Protein AF-A0A818CEK8-F1 (afdb_monomer_lite)

Radius of gyration: 22.21 Å; chains: 1; bounding box: 61×24×48 Å

Sequence (110 aa):
MEREQKEKEGESSKHAINIGTGTTNGTLFGYYSYNQLFKSSGSATLLIEDIPNEGPKSLREIARLQSITGGQGVLKCDCKGGCKTNRCKCKQTKVLCNSRCHHSGTCDNK

Organism: NCBI:txid392032

Foldseek 3Di:
DDDPPDDPPPPDPDAFDQDQDFDLAATAGDTDGPVVVVVVPPDDDDDPVSHDPDDHDYPQCVCLVPDPVRRDPDDEFQDPAAPPDCNTVCVVVPHAHDCRNPVPHYHPRD

Structure (mmCIF, N/CA/C/O backbone):
data_AF-A0A818CEK8-F1
#
_entry.id   AF-A0A818CEK8-F1
#
loop_
_atom_site.group_PDB
_atom_site.id
_atom_site.type_symbol
_atom_site.label_atom_id
_atom_site.label_alt_id
_atom_site.label_comp_id
_atom_site.label_asym_id
_atom_site.label_entity_id
_atom_site.label_seq_id
_atom_site.pdbx_PDB_ins_code
_atom_site.Cartn_x
_atom_site.Cartn_y
_atom_site.Cartn_z
_atom_site.occupancy
_atom_site.B_iso_or_equiv
_atom_site.auth_seq_id
_atom_site.auth_comp_id
_atom_site.auth_asym_id
_atom_site.auth_atom_id
_atom_site.pdbx_PDB_model_num
ATOM 1 N N . MET A 1 1 ? 44.216 -13.433 17.492 1.00 47.91 1 MET A N 1
ATOM 2 C CA . MET A 1 1 ? 43.186 -12.385 17.685 1.00 47.91 1 MET A CA 1
ATOM 3 C C . MET A 1 1 ? 43.960 -11.075 17.663 1.00 47.91 1 MET A C 1
ATOM 5 O O . MET A 1 1 ? 44.847 -10.952 18.482 1.00 47.91 1 MET A O 1
ATOM 9 N N . GLU A 1 2 ? 43.928 -10.168 16.693 1.00 43.50 2 GLU A N 1
ATOM 10 C CA . GLU A 1 2 ? 42.832 -9.575 15.920 1.00 43.50 2 GLU A CA 1
ATOM 11 C C . GLU A 1 2 ? 43.422 -8.912 14.646 1.00 43.50 2 GLU A C 1
ATOM 13 O O . GLU A 1 2 ? 43.540 -7.692 14.568 1.00 43.50 2 GLU A O 1
ATOM 18 N N . ARG A 1 3 ? 43.898 -9.679 13.655 1.00 38.78 3 ARG A N 1
ATOM 19 C CA . ARG A 1 3 ? 44.451 -9.092 12.408 1.00 38.78 3 ARG A CA 1
ATOM 20 C C . ARG A 1 3 ? 44.045 -9.827 11.126 1.00 38.78 3 ARG A C 1
ATOM 22 O O . ARG A 1 3 ? 44.756 -9.766 10.137 1.00 38.78 3 ARG A O 1
ATOM 29 N N . GLU A 1 4 ? 42.886 -10.483 11.129 1.00 41.25 4 GLU A N 1
ATOM 30 C CA . GLU A 1 4 ? 42.312 -11.151 9.941 1.00 41.25 4 GLU A CA 1
ATOM 31 C C . GLU A 1 4 ? 40.876 -10.685 9.638 1.00 41.25 4 GLU A C 1
ATOM 33 O O . GLU A 1 4 ? 40.061 -11.411 9.076 1.00 41.25 4 GLU A O 1
ATOM 38 N N . GLN A 1 5 ? 40.537 -9.452 10.014 1.00 41.59 5 GLN A N 1
ATOM 39 C CA . GLN A 1 5 ? 39.244 -8.838 9.700 1.00 41.59 5 GLN A CA 1
ATOM 40 C C . GLN A 1 5 ? 39.449 -7.432 9.145 1.00 41.59 5 GLN A C 1
ATOM 42 O O . GLN A 1 5 ? 39.071 -6.450 9.775 1.00 41.59 5 GLN A O 1
ATOM 47 N N . LYS A 1 6 ? 40.108 -7.302 7.990 1.00 40.91 6 LYS A N 1
ATOM 48 C CA . LYS A 1 6 ? 40.105 -6.023 7.265 1.00 40.91 6 LYS A CA 1
ATOM 49 C C . LYS A 1 6 ? 40.444 -6.153 5.782 1.00 40.91 6 LYS A C 1
ATOM 51 O O . LYS A 1 6 ? 41.217 -5.367 5.271 1.00 40.91 6 LYS A O 1
ATOM 56 N N . GLU A 1 7 ? 39.883 -7.142 5.086 1.00 39.81 7 GLU A N 1
ATOM 57 C CA . GLU A 1 7 ? 40.099 -7.269 3.629 1.00 39.81 7 GLU A CA 1
ATOM 58 C C . GLU A 1 7 ? 38.991 -8.062 2.902 1.00 39.81 7 GLU A C 1
ATOM 60 O O . GLU A 1 7 ? 39.232 -8.758 1.923 1.00 39.81 7 GLU A O 1
ATOM 65 N N . LYS A 1 8 ? 37.736 -7.970 3.372 1.00 38.78 8 LYS A N 1
ATOM 66 C CA . LYS A 1 8 ? 36.568 -8.602 2.717 1.00 38.78 8 LYS A CA 1
ATOM 67 C C . LYS A 1 8 ? 35.382 -7.654 2.514 1.00 38.78 8 LYS A C 1
ATOM 69 O O . LYS A 1 8 ? 34.234 -8.055 2.648 1.00 38.78 8 LYS A O 1
ATOM 74 N N . GLU A 1 9 ? 35.646 -6.399 2.164 1.00 37.31 9 GLU A N 1
ATOM 75 C CA . GLU A 1 9 ? 34.592 -5.450 1.749 1.00 37.31 9 GLU A CA 1
ATOM 76 C C . GLU A 1 9 ? 34.717 -5.030 0.272 1.00 37.31 9 GLU A C 1
ATOM 78 O O . GLU A 1 9 ? 34.015 -4.138 -0.194 1.00 37.31 9 GLU A O 1
ATOM 83 N N . GLY A 1 10 ? 35.590 -5.692 -0.494 1.00 35.75 10 GLY A N 1
ATOM 84 C CA . GLY A 1 10 ? 35.992 -5.261 -1.836 1.00 35.75 10 GLY A CA 1
ATOM 85 C C . GLY A 1 10 ? 35.445 -6.061 -3.021 1.00 35.75 10 GLY A C 1
ATOM 86 O O . GLY A 1 10 ? 35.975 -5.904 -4.116 1.00 35.75 10 GLY A O 1
ATOM 87 N N . GLU A 1 11 ? 34.440 -6.931 -2.860 1.00 36.22 11 GLU A N 1
ATOM 88 C CA . GLU A 1 11 ? 34.046 -7.827 -3.963 1.00 36.22 11 GLU A CA 1
ATOM 89 C C . GLU A 1 11 ? 32.547 -8.166 -4.000 1.00 36.22 11 GLU A C 1
ATOM 91 O O . GLU A 1 11 ? 32.133 -9.312 -3.877 1.00 36.22 11 GLU A O 1
ATOM 96 N N . SER A 1 12 ? 31.693 -7.153 -4.174 1.00 37.66 12 SER A N 1
ATOM 97 C CA . SER A 1 12 ? 30.288 -7.373 -4.561 1.00 37.66 12 SER A CA 1
ATOM 98 C C . SER A 1 12 ? 29.689 -6.156 -5.279 1.00 37.66 12 SER A C 1
ATOM 100 O O . SER A 1 12 ? 28.655 -5.622 -4.894 1.00 37.66 12 SER A O 1
ATOM 102 N N . SER A 1 13 ? 30.372 -5.639 -6.305 1.00 44.12 13 SER A N 1
ATOM 103 C CA . SER A 1 13 ? 29.866 -4.487 -7.073 1.00 44.12 13 SER A CA 1
ATOM 104 C C . SER A 1 13 ? 30.344 -4.496 -8.528 1.00 44.12 13 SER A C 1
ATOM 106 O O . SER A 1 13 ? 31.080 -3.615 -8.962 1.00 44.12 13 SER A O 1
ATOM 108 N N . LYS A 1 14 ? 29.993 -5.538 -9.297 1.00 40.06 14 LYS A N 1
ATOM 109 C CA . LYS A 1 14 ? 30.324 -5.594 -10.740 1.00 40.06 14 LYS A CA 1
ATOM 110 C C . LYS A 1 14 ? 29.173 -5.976 -11.681 1.00 40.06 14 LYS A C 1
ATOM 112 O O . LYS A 1 14 ? 29.383 -6.009 -12.883 1.00 40.06 14 LYS A O 1
ATOM 117 N N . HIS A 1 15 ? 27.954 -6.210 -11.188 1.00 45.44 15 HIS A N 1
ATOM 118 C CA . HIS A 1 15 ? 26.846 -6.696 -12.038 1.00 45.44 15 HIS A CA 1
ATOM 119 C C . HIS A 1 15 ? 25.507 -5.992 -11.789 1.00 45.44 15 HIS A C 1
ATOM 121 O O . HIS A 1 15 ? 24.440 -6.588 -11.920 1.00 45.44 15 HIS A O 1
ATOM 127 N N . ALA A 1 16 ? 25.555 -4.724 -11.401 1.00 39.44 16 ALA A N 1
ATOM 128 C CA . ALA A 1 16 ? 24.374 -3.919 -11.139 1.00 39.44 16 ALA A CA 1
ATOM 129 C C . ALA A 1 16 ? 24.166 -2.954 -12.318 1.00 39.44 16 ALA A C 1
ATOM 131 O O . ALA A 1 16 ? 24.666 -1.833 -12.305 1.00 39.44 16 ALA A O 1
ATOM 132 N N . ILE A 1 17 ? 23.488 -3.405 -13.378 1.00 42.28 17 ILE A N 1
ATOM 133 C CA . ILE A 1 17 ? 23.155 -2.541 -14.520 1.00 42.28 17 ILE A CA 1
ATOM 134 C C . ILE A 1 17 ? 21.947 -1.690 -14.119 1.00 42.28 17 ILE A C 1
ATOM 136 O O . ILE A 1 17 ? 20.916 -2.223 -13.707 1.00 42.28 17 ILE A O 1
ATOM 140 N N . ASN A 1 18 ? 22.071 -0.367 -14.223 1.00 42.75 18 ASN A N 1
ATOM 141 C CA . ASN A 1 18 ? 20.963 0.559 -14.003 1.00 42.75 18 ASN A CA 1
ATOM 142 C C . ASN A 1 18 ? 20.099 0.600 -15.276 1.00 42.75 18 ASN A C 1
ATOM 144 O O . ASN A 1 18 ? 20.264 1.468 -16.129 1.00 42.75 18 ASN A O 1
ATOM 148 N N . ILE A 1 19 ? 19.259 -0.421 -15.457 1.00 52.94 19 ILE A N 1
ATOM 149 C CA . ILE A 1 19 ? 18.282 -0.491 -16.550 1.00 52.94 19 ILE A CA 1
ATOM 150 C C . ILE A 1 19 ? 16.953 0.014 -15.995 1.00 52.94 19 ILE A C 1
ATOM 152 O O . ILE A 1 19 ? 16.322 -0.663 -15.181 1.00 52.94 19 ILE A O 1
ATOM 156 N N . GLY A 1 20 ? 16.516 1.190 -16.449 1.00 59.28 20 GLY A N 1
ATOM 157 C CA . GLY A 1 20 ? 15.148 1.646 -16.227 1.00 59.28 20 GLY A CA 1
ATOM 158 C C . GLY A 1 20 ? 14.196 0.722 -16.978 1.00 59.28 20 GLY A C 1
ATOM 159 O O . GLY A 1 20 ? 14.122 0.770 -18.203 1.00 59.28 20 GLY A O 1
ATOM 160 N N . THR A 1 21 ? 13.505 -0.165 -16.264 1.00 71.62 21 THR A N 1
ATOM 161 C CA . THR A 1 21 ? 12.486 -1.027 -16.872 1.00 71.62 21 THR A CA 1
ATOM 162 C C . THR A 1 21 ? 11.147 -0.308 -16.867 1.00 71.62 21 THR A C 1
ATOM 164 O O . THR A 1 21 ? 10.660 0.124 -15.820 1.00 71.62 21 THR A O 1
ATOM 167 N N . GLY A 1 22 ? 10.578 -0.143 -18.059 1.00 74.44 22 GLY A N 1
ATOM 168 C CA . GLY A 1 22 ? 9.272 0.467 -18.254 1.00 74.44 22 GLY A CA 1
ATOM 169 C C . GLY A 1 22 ? 8.150 -0.490 -17.882 1.00 74.44 22 GLY A C 1
ATOM 170 O O . GLY A 1 22 ? 8.178 -1.669 -18.231 1.00 74.44 22 GLY A O 1
ATOM 171 N N . THR A 1 23 ? 7.152 0.026 -17.179 1.00 77.12 23 THR A N 1
ATOM 172 C CA . THR A 1 23 ? 5.882 -0.653 -16.928 1.00 77.12 23 THR A CA 1
ATOM 173 C C . THR A 1 23 ? 4.743 0.298 -17.274 1.00 77.12 23 THR A C 1
ATOM 175 O O . THR A 1 23 ? 4.940 1.512 -17.310 1.00 77.12 23 THR A O 1
ATOM 178 N N . THR A 1 24 ? 3.527 -0.228 -17.416 1.00 82.44 24 THR A N 1
ATOM 179 C CA . THR A 1 24 ? 2.312 0.587 -17.604 1.00 82.44 24 THR A CA 1
ATOM 180 C C . THR A 1 24 ? 2.043 1.578 -16.463 1.00 82.44 24 THR A C 1
ATOM 182 O O . THR A 1 24 ? 1.218 2.469 -16.603 1.00 82.44 24 THR A O 1
ATOM 185 N N . ASN A 1 25 ? 2.718 1.430 -15.315 1.00 82.69 25 ASN A N 1
ATOM 186 C CA . ASN A 1 25 ? 2.561 2.283 -14.133 1.00 82.69 25 ASN A CA 1
ATOM 187 C C . ASN A 1 25 ? 3.766 3.211 -13.879 1.00 82.69 25 ASN A C 1
ATOM 189 O O . ASN A 1 25 ? 3.820 3.877 -12.837 1.00 82.69 25 ASN A O 1
ATOM 193 N N . GLY A 1 26 ? 4.729 3.240 -14.805 1.00 84.06 26 GLY A N 1
ATOM 194 C CA . GLY A 1 26 ? 5.926 4.078 -14.758 1.00 84.06 26 GLY A CA 1
ATOM 195 C C . GLY A 1 26 ? 7.225 3.284 -14.884 1.00 84.06 26 GLY A C 1
ATOM 196 O O . GLY A 1 26 ? 7.230 2.079 -15.155 1.00 84.06 26 GLY A O 1
ATOM 197 N N . THR A 1 27 ? 8.341 3.972 -14.659 1.00 86.06 27 THR A N 1
ATOM 198 C CA . THR A 1 27 ? 9.686 3.389 -14.763 1.00 86.06 27 THR A CA 1
ATOM 199 C C . THR A 1 27 ? 10.174 2.889 -13.405 1.00 86.06 27 THR A C 1
ATOM 201 O O . THR A 1 27 ? 10.084 3.607 -12.409 1.00 86.06 27 THR A O 1
ATOM 204 N N . LEU A 1 28 ? 10.716 1.671 -13.347 1.00 80.94 28 LEU A N 1
ATOM 205 C CA . LEU A 1 28 ? 11.299 1.120 -12.123 1.00 80.94 28 LEU A CA 1
ATOM 206 C C . LEU A 1 28 ? 12.668 1.725 -11.807 1.00 80.94 28 LEU A C 1
ATOM 208 O O . LEU A 1 28 ? 13.560 1.767 -12.652 1.00 80.94 28 LEU A O 1
ATOM 212 N N . PHE A 1 29 ? 12.849 2.102 -10.544 1.00 81.19 29 PHE A N 1
ATOM 213 C CA . PHE A 1 29 ? 14.121 2.551 -9.986 1.00 81.19 29 PHE A CA 1
ATOM 214 C C . PHE A 1 29 ? 14.825 1.429 -9.231 1.00 81.19 29 PHE A C 1
ATOM 216 O O . PHE A 1 29 ? 14.237 0.844 -8.319 1.00 81.19 29 PHE A O 1
ATOM 223 N N . GLY A 1 30 ? 16.083 1.148 -9.563 1.00 75.81 30 GLY A N 1
ATOM 224 C CA . GLY A 1 30 ? 16.931 0.267 -8.764 1.00 75.81 30 GLY A CA 1
ATOM 225 C C . GLY A 1 30 ? 17.939 -0.535 -9.575 1.00 75.81 30 GLY A C 1
ATOM 226 O O . GLY A 1 30 ? 17.956 -0.508 -10.802 1.00 75.81 30 GLY A O 1
ATOM 227 N N . TYR A 1 31 ? 18.776 -1.269 -8.848 1.00 76.94 31 TYR A N 1
ATOM 228 C CA . TYR A 1 31 ? 19.714 -2.221 -9.420 1.00 76.94 31 TYR A CA 1
ATOM 229 C C . TYR A 1 31 ? 19.092 -3.612 -9.411 1.00 76.94 31 TYR A C 1
ATOM 231 O O . TYR A 1 31 ? 18.743 -4.134 -8.350 1.00 76.94 31 TYR A O 1
ATOM 239 N N . TYR A 1 32 ? 18.982 -4.216 -10.588 1.00 76.19 32 TYR A N 1
ATOM 240 C CA . TYR A 1 32 ? 18.443 -5.558 -10.753 1.00 76.19 32 TYR A CA 1
ATOM 241 C C . TYR A 1 32 ? 19.499 -6.450 -11.387 1.00 76.19 32 TYR A C 1
ATOM 243 O O . TYR A 1 32 ? 20.203 -6.054 -12.315 1.00 76.19 32 TYR A O 1
ATOM 251 N N . SER A 1 33 ? 19.609 -7.671 -10.877 1.00 75.50 33 SER A N 1
ATOM 252 C CA . SER A 1 33 ? 20.401 -8.706 -11.535 1.00 75.50 33 SER A CA 1
ATOM 253 C C . SER A 1 33 ? 19.721 -9.137 -12.833 1.00 75.50 33 SER A C 1
ATOM 255 O O . SER A 1 33 ? 18.493 -9.130 -12.945 1.00 75.50 33 SER A O 1
ATOM 257 N N . TYR A 1 34 ? 20.518 -9.594 -13.796 1.00 72.69 34 TYR A N 1
ATOM 258 C CA . TYR A 1 34 ? 20.023 -10.076 -15.087 1.00 72.69 34 TYR A CA 1
ATOM 259 C C . TYR A 1 34 ? 18.899 -11.124 -14.945 1.00 72.69 34 TYR A C 1
ATOM 261 O O . TYR A 1 34 ? 17.856 -11.035 -15.591 1.00 72.69 34 TYR A O 1
ATOM 269 N N . ASN A 1 35 ? 19.056 -12.060 -14.005 1.00 75.94 35 ASN A N 1
ATOM 270 C CA . ASN A 1 35 ? 18.080 -13.119 -13.744 1.00 75.94 35 ASN A CA 1
ATOM 271 C C . ASN A 1 35 ? 16.737 -12.614 -13.185 1.00 75.94 35 ASN A C 1
ATOM 273 O O . ASN A 1 35 ? 15.735 -13.317 -13.297 1.00 75.94 35 ASN A O 1
ATOM 277 N N . GLN A 1 36 ? 16.695 -11.435 -12.556 1.00 74.38 36 GLN A N 1
ATOM 278 C CA . GLN A 1 36 ? 15.443 -10.834 -12.081 1.00 74.38 36 GLN A CA 1
ATOM 279 C C . GLN A 1 36 ? 14.647 -10.214 -13.234 1.00 74.38 36 GLN A C 1
ATOM 281 O O . GLN A 1 36 ? 13.422 -10.293 -13.224 1.00 74.38 36 GLN A O 1
ATOM 286 N N . LEU A 1 37 ? 15.335 -9.662 -14.237 1.00 71.88 37 LEU A N 1
ATOM 287 C CA . LEU A 1 37 ? 14.718 -9.054 -15.418 1.00 71.88 37 LEU A CA 1
ATOM 288 C C . LEU A 1 37 ? 14.233 -10.100 -16.427 1.00 71.88 37 LEU A C 1
ATOM 290 O O . LEU A 1 37 ? 13.161 -9.966 -17.003 1.00 71.88 37 LEU A O 1
ATOM 294 N N . PHE A 1 38 ? 14.989 -11.181 -16.613 1.00 69.50 38 PHE A N 1
ATOM 295 C CA . PHE A 1 38 ? 14.617 -12.231 -17.564 1.00 69.50 38 PHE A CA 1
ATOM 296 C C . PHE A 1 38 ? 13.340 -12.988 -17.149 1.00 69.50 38 PHE A C 1
ATOM 298 O O . PHE A 1 38 ? 12.569 -13.447 -17.986 1.00 69.50 38 PHE A O 1
ATOM 305 N N . LYS A 1 39 ? 13.068 -13.090 -15.840 1.00 66.94 39 LYS A N 1
ATOM 306 C CA . LYS A 1 39 ? 11.863 -13.757 -15.315 1.00 66.94 39 LYS A CA 1
ATOM 307 C C . LYS A 1 39 ? 10.576 -12.944 -15.491 1.00 66.94 39 LYS A C 1
ATOM 309 O O . LYS A 1 39 ? 9.501 -13.528 -15.413 1.00 66.94 39 LYS A O 1
ATOM 314 N N . SER A 1 40 ? 10.661 -11.629 -15.705 1.00 62.38 40 SER A N 1
ATOM 315 C CA . SER A 1 40 ? 9.489 -10.768 -15.921 1.00 62.38 40 SER A CA 1
ATOM 316 C C . SER A 1 40 ? 9.079 -10.657 -17.392 1.00 62.38 40 SER A C 1
ATOM 318 O O . SER A 1 40 ? 8.062 -10.038 -17.694 1.00 62.38 40 SER A O 1
ATOM 320 N N . SER A 1 41 ? 9.823 -11.282 -18.310 1.00 59.31 41 SER A N 1
ATOM 321 C CA . SER A 1 41 ? 9.572 -11.280 -19.757 1.00 59.31 41 SER A CA 1
ATOM 322 C C . SER A 1 41 ? 8.427 -12.229 -20.160 1.00 59.31 41 SER A C 1
ATOM 324 O O . SER A 1 41 ? 8.584 -13.098 -21.012 1.00 59.31 41 SER A O 1
ATOM 326 N N . GLY A 1 42 ? 7.264 -12.114 -19.517 1.00 56.56 42 GLY A N 1
ATOM 327 C CA . GLY A 1 42 ? 6.055 -12.834 -19.913 1.00 56.56 42 GLY A CA 1
ATOM 328 C C . GLY A 1 42 ? 5.334 -12.104 -21.047 1.00 56.56 42 GLY A C 1
ATOM 329 O O . GLY A 1 42 ? 4.685 -11.103 -20.783 1.00 56.56 42 GLY A O 1
ATOM 330 N N . SER A 1 43 ? 5.484 -12.601 -22.282 1.00 53.84 43 SER A N 1
ATOM 331 C CA . SER A 1 43 ? 4.671 -12.428 -23.515 1.00 53.84 43 SER A CA 1
ATOM 332 C C . SER A 1 43 ? 4.091 -11.064 -23.949 1.00 53.84 43 SER A C 1
ATOM 334 O O . SER A 1 43 ? 3.518 -11.009 -25.033 1.00 53.84 43 SER A O 1
ATOM 336 N N . ALA A 1 44 ? 4.208 -9.975 -23.192 1.00 61.56 44 ALA A N 1
ATOM 337 C CA . ALA A 1 44 ? 3.676 -8.664 -23.559 1.00 61.56 44 ALA A CA 1
ATOM 338 C C . ALA A 1 44 ? 4.819 -7.676 -23.812 1.00 61.56 44 ALA A C 1
ATOM 340 O O . ALA A 1 44 ? 5.562 -7.310 -22.902 1.00 61.56 44 ALA A O 1
ATOM 341 N N . THR A 1 45 ? 4.966 -7.249 -25.063 1.00 64.38 45 THR A N 1
ATOM 342 C CA . THR A 1 45 ? 5.831 -6.128 -25.440 1.00 64.38 45 THR A CA 1
ATOM 343 C C . THR A 1 45 ? 5.098 -4.824 -25.146 1.00 64.38 45 THR A C 1
ATOM 345 O O . THR A 1 45 ? 4.018 -4.607 -25.691 1.00 64.38 45 THR A O 1
ATOM 348 N N . LEU A 1 46 ? 5.668 -3.969 -24.299 1.00 68.50 46 LEU A N 1
ATOM 349 C CA . LEU A 1 46 ? 5.177 -2.603 -24.098 1.00 68.50 46 LEU A CA 1
ATOM 350 C C . LEU A 1 46 ? 5.739 -1.691 -25.188 1.00 68.50 46 LEU A C 1
ATOM 352 O O . LEU A 1 46 ? 6.920 -1.809 -25.533 1.00 68.50 46 LEU A O 1
ATOM 356 N N . LEU A 1 47 ? 4.921 -0.776 -25.706 1.00 76.31 47 LEU A N 1
ATOM 357 C CA . LEU A 1 47 ? 5.417 0.332 -26.513 1.00 76.31 47 LEU A CA 1
ATOM 358 C C . LEU A 1 47 ? 5.973 1.419 -25.590 1.00 76.31 47 LEU A C 1
ATOM 360 O O . LEU A 1 47 ? 5.603 1.525 -24.422 1.00 76.31 47 LEU A O 1
ATOM 364 N N . ILE A 1 48 ? 6.875 2.250 -26.114 1.00 75.88 48 ILE A N 1
ATOM 365 C CA . ILE A 1 48 ? 7.451 3.370 -25.349 1.00 75.88 48 ILE A CA 1
ATOM 366 C C . ILE A 1 48 ? 6.349 4.341 -24.898 1.00 75.88 48 ILE A C 1
ATOM 368 O O . ILE A 1 48 ? 6.423 4.903 -23.811 1.00 75.88 48 ILE A O 1
ATOM 372 N N . GLU A 1 49 ? 5.310 4.487 -25.715 1.00 78.81 49 GLU A N 1
ATOM 373 C CA . GLU A 1 49 ? 4.135 5.322 -25.455 1.00 78.81 49 GLU A CA 1
ATOM 374 C C . GLU A 1 49 ? 3.295 4.821 -24.268 1.00 78.81 49 GLU A C 1
ATOM 376 O O . GLU A 1 49 ? 2.658 5.622 -23.589 1.00 78.81 49 GLU A O 1
ATOM 381 N N . ASP A 1 50 ? 3.345 3.517 -23.970 1.00 79.25 50 ASP A N 1
ATOM 382 C CA . ASP A 1 50 ? 2.615 2.903 -22.854 1.00 79.25 50 ASP A CA 1
ATOM 383 C C . ASP A 1 50 ? 3.300 3.132 -21.500 1.00 79.25 50 ASP A C 1
ATOM 385 O O . ASP A 1 50 ? 2.771 2.730 -20.461 1.00 79.25 50 ASP A O 1
ATOM 389 N N . ILE A 1 51 ? 4.498 3.724 -21.496 1.00 82.62 51 ILE A N 1
ATOM 390 C CA . ILE A 1 51 ? 5.261 4.009 -20.285 1.00 82.62 51 ILE A CA 1
ATOM 391 C C . ILE A 1 51 ? 4.962 5.454 -19.876 1.00 82.62 51 ILE A C 1
ATOM 393 O O . ILE A 1 51 ? 5.405 6.387 -20.552 1.00 82.62 51 ILE A O 1
ATOM 397 N N . PRO A 1 52 ? 4.261 5.676 -18.748 1.00 82.62 52 PRO A N 1
ATOM 398 C CA . PRO A 1 52 ? 4.020 7.021 -18.250 1.00 82.62 52 PRO A CA 1
ATOM 399 C C . PRO A 1 52 ? 5.340 7.773 -18.060 1.00 82.62 52 PRO A C 1
ATOM 401 O O . PRO A 1 52 ? 6.271 7.248 -17.438 1.00 82.62 52 PRO A O 1
ATOM 404 N N . ASN A 1 53 ? 5.403 9.025 -18.528 1.00 78.12 53 ASN A N 1
ATOM 405 C CA . ASN A 1 53 ? 6.499 9.957 -18.230 1.00 78.12 53 ASN A CA 1
ATOM 406 C C . ASN A 1 53 ? 6.344 10.518 -16.805 1.00 78.12 53 ASN A C 1
ATOM 408 O O . ASN A 1 53 ? 6.274 11.717 -16.552 1.00 78.12 53 A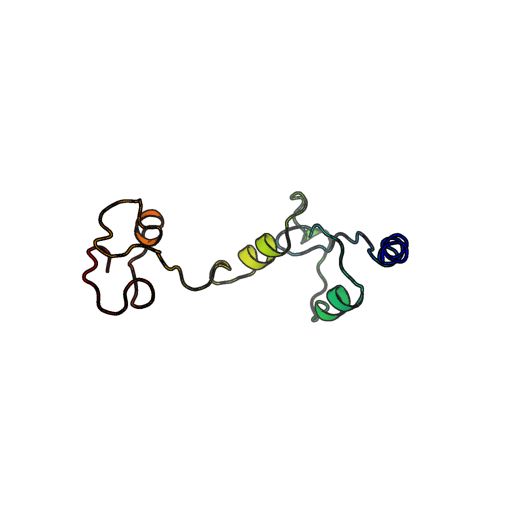SN A O 1
ATOM 412 N N . GLU A 1 54 ? 6.198 9.598 -15.864 1.00 74.81 54 GLU A N 1
ATOM 413 C CA . GLU A 1 54 ? 6.200 9.850 -14.441 1.00 74.81 54 GLU A CA 1
ATOM 414 C C . GLU A 1 54 ? 7.571 9.410 -13.934 1.00 74.81 54 GLU A C 1
ATOM 416 O O . GLU A 1 54 ? 8.114 8.396 -14.386 1.00 74.81 54 GLU A O 1
ATOM 421 N N . GLY A 1 55 ? 8.159 10.188 -13.026 1.00 79.38 55 GLY A N 1
ATOM 422 C CA . GLY A 1 55 ? 9.489 9.902 -12.497 1.00 79.38 55 GLY A CA 1
ATOM 423 C C . GLY A 1 55 ? 9.637 8.471 -11.942 1.00 79.38 55 GLY A C 1
ATOM 424 O O . GLY A 1 55 ? 8.645 7.783 -11.687 1.00 79.38 55 GLY A O 1
ATOM 425 N N . PRO A 1 56 ? 10.882 8.012 -11.736 1.00 83.38 56 PRO A N 1
ATOM 426 C CA . PRO A 1 56 ? 11.173 6.661 -11.263 1.00 83.38 56 PRO A CA 1
ATOM 427 C C . PRO A 1 56 ? 10.374 6.271 -10.006 1.00 83.38 56 PRO A C 1
ATOM 429 O O . PRO A 1 56 ? 10.390 6.994 -9.010 1.00 83.38 56 PRO A O 1
ATOM 432 N N . LYS A 1 57 ? 9.737 5.092 -10.021 1.00 86.81 57 LYS A N 1
ATOM 433 C CA . LYS A 1 57 ? 9.000 4.514 -8.883 1.00 86.81 57 LYS A CA 1
ATOM 434 C C . LYS A 1 57 ? 9.709 3.287 -8.320 1.00 86.81 57 LYS A C 1
ATOM 436 O O . LYS A 1 57 ? 10.422 2.561 -9.013 1.00 86.81 57 LYS A O 1
ATOM 441 N N . SER A 1 58 ? 9.491 3.025 -7.034 1.00 84.88 58 SER A N 1
ATOM 442 C CA . SER A 1 58 ? 10.017 1.815 -6.386 1.00 84.88 58 SER A CA 1
ATOM 443 C C . SER A 1 58 ? 9.260 0.555 -6.831 1.00 84.88 58 SER A C 1
ATOM 445 O O . SER A 1 58 ? 8.063 0.624 -7.119 1.00 84.88 58 SER A O 1
AT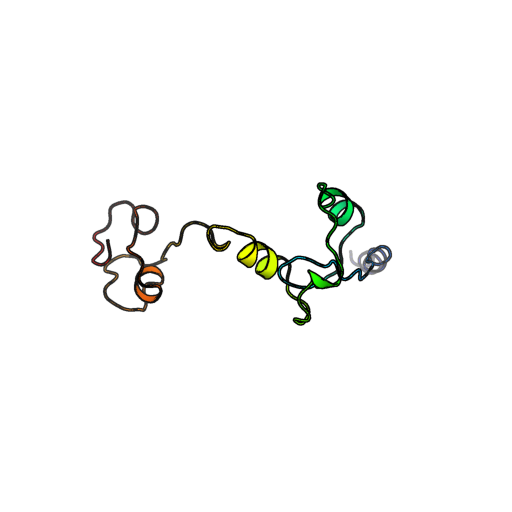OM 447 N N . LEU A 1 59 ? 9.902 -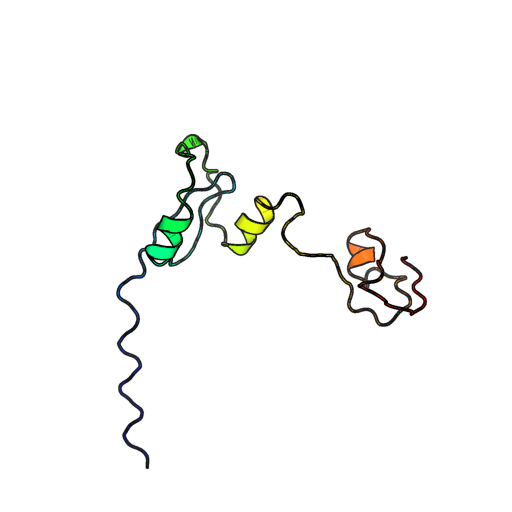0.624 -6.780 1.00 82.75 59 LEU A N 1
ATOM 448 C CA . LEU A 1 59 ? 9.221 -1.914 -7.015 1.00 82.75 59 LEU A CA 1
ATOM 449 C C . LEU A 1 59 ? 7.944 -2.065 -6.192 1.00 82.75 59 LEU A C 1
ATOM 451 O O . LEU A 1 59 ? 6.932 -2.546 -6.689 1.00 82.75 59 LEU A O 1
ATOM 455 N N . ARG A 1 60 ? 7.996 -1.659 -4.919 1.00 83.06 60 ARG A N 1
ATOM 456 C CA . ARG A 1 60 ? 6.857 -1.762 -4.004 1.00 83.06 60 ARG A CA 1
ATOM 457 C C . ARG A 1 60 ? 5.677 -0.930 -4.492 1.00 83.06 60 ARG A C 1
ATOM 459 O O . ARG A 1 60 ? 4.537 -1.359 -4.359 1.00 83.06 60 ARG A O 1
ATOM 466 N N . GLU A 1 61 ? 5.943 0.254 -5.023 1.00 85.75 61 GLU A N 1
ATOM 467 C CA . GLU A 1 61 ? 4.906 1.149 -5.519 1.00 85.75 61 GLU A CA 1
ATOM 468 C C . GLU A 1 61 ? 4.293 0.639 -6.820 1.00 85.75 61 GLU A C 1
ATOM 470 O O . GLU A 1 61 ? 3.070 0.574 -6.920 1.00 85.75 61 GLU A O 1
ATOM 475 N N . ILE A 1 62 ? 5.118 0.181 -7.764 1.00 84.88 62 ILE A N 1
ATOM 476 C CA . ILE A 1 62 ? 4.624 -0.418 -9.009 1.00 84.88 62 ILE A CA 1
ATOM 477 C C . ILE A 1 62 ? 3.815 -1.685 -8.716 1.00 84.88 62 ILE A C 1
ATOM 479 O O . ILE A 1 62 ? 2.698 -1.813 -9.208 1.00 84.88 62 ILE A O 1
ATOM 483 N N . ALA A 1 63 ? 4.299 -2.568 -7.838 1.00 83.25 63 ALA A N 1
ATOM 484 C CA . ALA A 1 63 ? 3.553 -3.753 -7.415 1.00 83.25 63 ALA A CA 1
ATOM 485 C C . ALA A 1 63 ? 2.218 -3.393 -6.740 1.00 83.25 63 ALA A C 1
ATOM 487 O O . ALA A 1 63 ? 1.225 -4.102 -6.899 1.00 83.25 63 ALA A O 1
ATOM 488 N N . ARG A 1 64 ? 2.168 -2.273 -6.005 1.00 83.94 64 ARG A N 1
ATOM 489 C CA . ARG A 1 64 ? 0.927 -1.759 -5.415 1.00 83.94 64 ARG A CA 1
ATOM 490 C C . ARG A 1 64 ? -0.067 -1.312 -6.482 1.00 83.94 64 ARG A C 1
ATOM 492 O O . ARG A 1 64 ? -1.241 -1.635 -6.354 1.00 83.94 64 ARG A O 1
ATOM 499 N N . LEU A 1 65 ? 0.402 -0.585 -7.496 1.00 84.94 65 LEU A N 1
ATOM 500 C CA . LEU A 1 65 ? -0.422 -0.084 -8.602 1.00 84.94 65 LEU A CA 1
ATOM 501 C C . LEU A 1 65 ? -0.901 -1.211 -9.528 1.00 84.94 65 LEU A C 1
ATOM 503 O O . LEU A 1 65 ? -2.033 -1.183 -9.991 1.00 84.94 65 LEU A O 1
ATOM 507 N N . GLN A 1 66 ? -0.068 -2.229 -9.753 1.00 81.31 66 GLN A N 1
ATOM 508 C CA . GLN A 1 66 ? -0.425 -3.416 -10.538 1.00 81.31 66 GLN A CA 1
ATOM 509 C C . GLN A 1 66 ? -1.358 -4.378 -9.790 1.00 81.31 66 GLN A C 1
ATOM 511 O O . GLN A 1 66 ? -2.016 -5.215 -10.406 1.00 81.31 66 GLN A O 1
ATO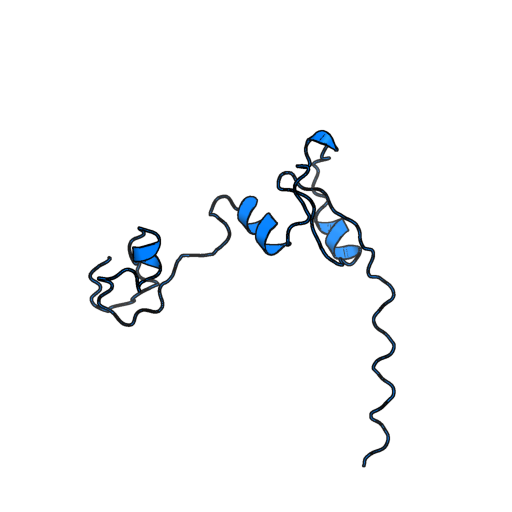M 516 N N . SER A 1 67 ? -1.411 -4.303 -8.461 1.00 79.94 67 SER A N 1
ATOM 517 C CA . SER A 1 67 ? -2.271 -5.171 -7.666 1.00 79.94 67 SER A CA 1
ATOM 518 C C . SER A 1 67 ? -3.730 -4.736 -7.778 1.00 79.94 67 SER A C 1
ATOM 520 O O . SER A 1 67 ? -4.095 -3.650 -7.334 1.00 79.94 67 SER A O 1
ATOM 522 N N . ILE A 1 68 ? -4.588 -5.647 -8.249 1.00 74.88 68 ILE A N 1
ATOM 523 C CA . ILE A 1 68 ? -6.053 -5.471 -8.276 1.00 74.88 68 ILE A CA 1
ATOM 524 C C . ILE A 1 68 ? -6.596 -5.088 -6.885 1.00 74.88 68 ILE A C 1
ATOM 526 O O . ILE A 1 68 ? -7.563 -4.344 -6.766 1.00 74.88 68 ILE A O 1
ATOM 530 N N . THR A 1 69 ? -5.953 -5.568 -5.817 1.00 73.69 69 THR A N 1
ATOM 531 C CA . THR A 1 69 ? -6.360 -5.331 -4.425 1.00 73.69 69 THR A CA 1
ATOM 532 C C . THR A 1 69 ? -5.534 -4.248 -3.718 1.00 73.69 69 THR A C 1
ATOM 534 O O . THR A 1 69 ? -5.585 -4.154 -2.494 1.00 73.69 69 THR A O 1
ATOM 537 N N . GLY A 1 70 ? -4.733 -3.454 -4.438 1.00 65.94 70 GLY A N 1
ATOM 538 C CA . GLY A 1 70 ? -3.971 -2.338 -3.861 1.00 65.94 70 GLY A CA 1
ATOM 539 C C . GLY A 1 70 ? -2.745 -2.735 -3.025 1.00 65.94 70 GLY A C 1
ATOM 540 O O . GLY A 1 70 ? -2.285 -1.947 -2.198 1.00 65.94 70 GLY A O 1
ATOM 541 N N . GLY A 1 71 ? -2.204 -3.943 -3.220 1.00 69.44 71 GLY A N 1
ATOM 542 C CA . GLY A 1 71 ? -0.834 -4.351 -2.863 1.00 69.44 71 GLY A CA 1
ATOM 543 C C . GLY A 1 71 ? -0.475 -4.500 -1.382 1.00 69.44 71 GLY A C 1
ATOM 544 O O . GLY A 1 71 ? 0.518 -5.149 -1.061 1.00 69.44 71 GLY A O 1
ATOM 545 N N . GLN A 1 72 ? -1.252 -3.946 -0.459 1.00 62.41 72 GLN A N 1
ATOM 546 C CA . GLN A 1 72 ? -1.094 -4.205 0.968 1.00 62.41 72 GLN A CA 1
ATOM 547 C C . GLN A 1 72 ? -2.079 -5.306 1.337 1.00 62.41 72 GLN A C 1
ATOM 549 O O . GLN A 1 72 ? -3.288 -5.098 1.298 1.00 62.41 72 GLN A O 1
ATOM 554 N N . GLY A 1 73 ? -1.555 -6.501 1.633 1.00 70.56 73 GLY A N 1
ATOM 555 C CA . GLY A 1 73 ? -2.359 -7.629 2.107 1.00 70.56 73 GLY A CA 1
ATOM 556 C C . GLY A 1 73 ? -3.309 -7.233 3.244 1.00 70.56 73 GLY A C 1
ATOM 557 O O . GLY A 1 73 ? -3.132 -6.186 3.859 1.00 70.56 73 GLY A O 1
ATOM 558 N N . VAL A 1 74 ? -4.321 -8.073 3.498 1.00 74.75 74 VAL A N 1
ATOM 559 C CA . VAL A 1 74 ? -5.472 -7.819 4.392 1.00 74.75 74 VAL A CA 1
ATOM 560 C C . VAL A 1 74 ? -5.208 -6.746 5.453 1.00 74.75 74 VAL A C 1
ATOM 562 O O . VAL A 1 74 ? -4.433 -6.963 6.387 1.00 74.75 74 VAL A O 1
ATOM 565 N N . LEU A 1 75 ? -5.890 -5.607 5.313 1.00 80.62 75 LEU A N 1
ATOM 566 C CA . LEU A 1 75 ? -5.792 -4.493 6.244 1.00 80.62 75 LEU A CA 1
ATOM 567 C C . LEU A 1 75 ? -6.104 -4.971 7.671 1.00 80.62 75 LEU A C 1
ATOM 569 O O . LEU A 1 75 ? -7.213 -5.424 7.961 1.00 80.62 75 LEU A O 1
ATOM 573 N N . LYS A 1 76 ? -5.111 -4.852 8.554 1.00 88.75 76 LYS A N 1
ATOM 574 C CA . LYS A 1 76 ? -5.200 -5.190 9.976 1.00 88.75 76 LYS A CA 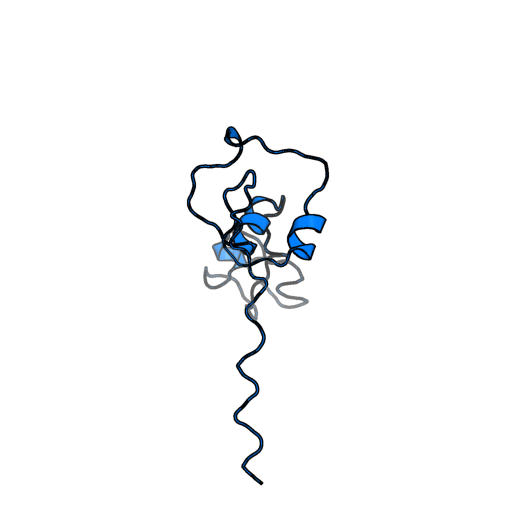1
ATOM 575 C C . LYS A 1 76 ? -4.834 -3.974 10.819 1.00 88.75 76 LYS A C 1
ATOM 577 O O . LYS A 1 76 ? -3.810 -3.332 10.586 1.00 88.75 76 LYS A O 1
ATOM 582 N N . CYS A 1 77 ? -5.642 -3.674 11.833 1.00 90.44 77 CYS A N 1
ATOM 583 C CA . CYS A 1 77 ? -5.250 -2.737 12.879 1.00 90.44 77 CYS A CA 1
ATOM 584 C C . CYS A 1 77 ? -4.497 -3.450 14.009 1.00 90.44 77 CYS A C 1
ATOM 586 O O . CYS A 1 77 ? -4.702 -4.636 14.260 1.00 90.44 77 CYS A O 1
ATOM 588 N N . ASP A 1 78 ? -3.691 -2.691 14.747 1.00 88.75 78 ASP A N 1
ATOM 589 C CA . ASP A 1 78 ? -2.949 -3.179 15.918 1.00 88.75 78 ASP A CA 1
ATOM 590 C C . ASP A 1 78 ? -3.608 -2.739 17.238 1.00 88.75 78 ASP A C 1
ATOM 592 O O . ASP A 1 78 ? -2.988 -2.718 18.300 1.00 88.75 78 ASP A O 1
ATOM 596 N N . CYS A 1 79 ? -4.883 -2.347 17.175 1.00 90.38 79 CYS A N 1
ATOM 597 C CA . CYS A 1 79 ? -5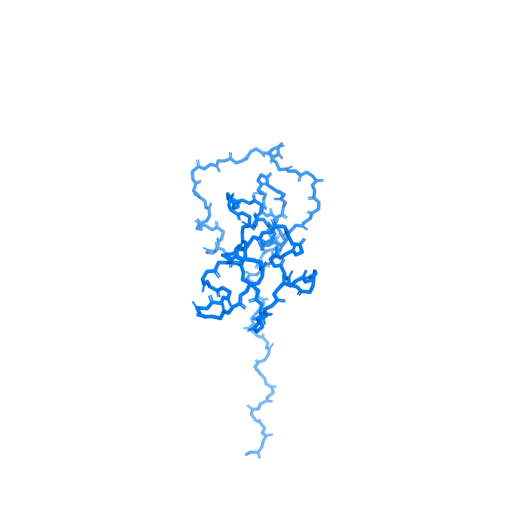.659 -1.965 18.345 1.00 90.38 79 CYS A CA 1
ATOM 598 C C . CYS A 1 79 ? -5.893 -3.184 19.251 1.00 90.38 79 CYS A C 1
ATOM 600 O O . CYS A 1 79 ? -6.146 -4.285 18.770 1.00 90.38 79 CYS A O 1
ATOM 602 N N . LYS A 1 80 ? -5.883 -2.979 20.573 1.00 86.06 80 LYS A N 1
ATOM 603 C CA . LYS A 1 80 ? -6.220 -4.038 21.543 1.00 86.06 80 LYS A CA 1
ATOM 604 C C . LYS A 1 80 ? -7.737 -4.239 21.714 1.00 86.06 80 LYS A C 1
ATOM 606 O O . LYS A 1 80 ? -8.157 -5.289 22.177 1.00 86.06 80 LYS A O 1
ATOM 611 N N . GLY A 1 81 ? -8.547 -3.260 21.306 1.00 81.19 81 GLY A N 1
ATOM 612 C CA . GLY A 1 81 ? -10.012 -3.279 21.352 1.00 81.19 81 GLY A CA 1
ATOM 613 C C . GLY A 1 81 ? -10.587 -1.869 21.176 1.00 81.19 81 GLY A C 1
ATOM 614 O O . GLY A 1 81 ? -9.828 -0.901 21.078 1.00 81.19 81 GLY A O 1
ATOM 615 N N . GLY A 1 82 ? -11.915 -1.755 21.121 1.00 86.12 82 GLY A N 1
ATOM 616 C CA . GLY A 1 82 ? -12.621 -0.473 21.222 1.00 86.12 82 GLY A CA 1
ATOM 617 C C . GLY A 1 82 ? -12.329 0.556 20.118 1.00 86.12 82 GLY A C 1
ATOM 618 O O . GLY A 1 82 ? -12.092 1.724 20.424 1.00 86.12 82 GLY A O 1
ATOM 619 N N . CYS A 1 83 ? -12.263 0.141 18.844 1.00 93.31 83 CYS A N 1
ATOM 620 C CA . CYS A 1 83 ? -11.870 0.960 17.683 1.00 93.31 83 CYS A CA 1
ATOM 621 C C . CYS A 1 83 ? -12.816 2.145 17.362 1.00 93.31 83 CYS A C 1
ATOM 623 O O . CYS A 1 83 ? -13.358 2.256 16.267 1.00 93.31 83 CYS A O 1
ATOM 625 N N . LYS A 1 84 ? -13.003 3.079 18.296 1.00 90.25 84 LYS A N 1
ATOM 626 C CA . LYS A 1 84 ? -13.944 4.202 18.183 1.00 90.25 84 LYS A CA 1
ATOM 627 C C . LYS A 1 84 ? -13.380 5.379 17.396 1.00 90.25 84 LYS A C 1
ATOM 629 O O . LYS A 1 84 ? -14.142 6.064 16.717 1.00 90.25 84 LYS A O 1
ATOM 634 N N . THR A 1 85 ? -12.070 5.603 17.472 1.00 91.44 85 THR A N 1
ATOM 635 C CA . THR A 1 85 ? -11.398 6.789 16.919 1.00 91.44 85 THR A CA 1
ATOM 636 C C . THR A 1 85 ? -10.540 6.456 15.699 1.00 91.44 85 THR A C 1
ATOM 638 O O . THR A 1 85 ? -10.179 5.301 15.464 1.00 91.44 85 THR A O 1
ATOM 641 N N . ASN A 1 86 ? -10.124 7.493 14.966 1.00 93.00 86 ASN A N 1
ATOM 642 C CA . ASN A 1 86 ? -9.211 7.387 13.819 1.00 93.00 86 ASN A CA 1
ATOM 643 C C . ASN A 1 86 ? -7.776 6.969 14.199 1.00 93.00 86 ASN A C 1
ATOM 645 O O . ASN A 1 86 ? -6.908 6.915 13.336 1.00 93.00 86 ASN A O 1
ATOM 649 N N . ARG A 1 87 ? -7.510 6.635 15.474 1.00 91.62 87 ARG A N 1
ATOM 650 C CA . ARG A 1 87 ? -6.293 5.901 15.864 1.00 91.62 87 ARG A CA 1
ATOM 651 C C . ARG A 1 87 ? -6.306 4.459 15.350 1.00 91.62 87 ARG A C 1
ATOM 653 O O . ARG A 1 87 ? -5.251 3.849 15.208 1.00 91.62 87 ARG A O 1
ATOM 660 N N . CYS A 1 88 ? -7.488 3.903 15.079 1.00 92.25 88 CYS A N 1
ATOM 661 C CA . CYS A 1 88 ? -7.612 2.633 14.380 1.00 92.25 88 CYS A CA 1
ATOM 662 C C . CYS A 1 88 ? -7.374 2.839 12.880 1.00 92.25 88 CYS A C 1
ATOM 664 O O . CYS A 1 88 ? -8.121 3.575 12.236 1.00 92.25 88 CYS A O 1
ATOM 666 N N . LYS A 1 89 ? -6.383 2.132 12.321 1.00 90.44 89 LYS A N 1
ATOM 667 C CA . LYS A 1 89 ? -6.067 2.153 10.882 1.00 90.44 89 LYS A CA 1
ATOM 668 C C . LYS A 1 89 ? -7.286 1.796 10.026 1.00 90.44 89 LYS A C 1
ATOM 670 O O . LYS A 1 89 ? -7.579 2.510 9.079 1.00 90.44 89 LYS A O 1
ATOM 675 N N . CYS A 1 90 ? -8.038 0.756 10.407 1.00 91.44 90 CYS A N 1
ATOM 676 C CA . CYS A 1 90 ? -9.249 0.339 9.694 1.00 91.44 90 CYS A CA 1
ATOM 677 C C . CYS A 1 90 ? -10.272 1.478 9.635 1.00 91.44 90 CYS A C 1
ATOM 679 O O . CYS A 1 90 ? -10.684 1.877 8.547 1.00 91.44 90 CYS A O 1
ATOM 681 N N . LYS A 1 91 ? -10.592 2.087 10.784 1.00 92.88 91 LYS A N 1
ATOM 682 C CA . LYS A 1 91 ? -11.548 3.198 10.846 1.00 92.88 91 LYS A CA 1
ATOM 683 C C . LYS A 1 91 ? -11.066 4.443 10.100 1.00 92.88 91 LYS A C 1
ATOM 685 O O . LYS A 1 91 ? -11.853 5.066 9.396 1.00 92.88 91 LYS A O 1
ATOM 690 N N . GLN A 1 92 ? -9.776 4.765 10.192 1.00 92.50 92 GLN A N 1
ATOM 691 C CA . GLN A 1 92 ? -9.162 5.870 9.451 1.00 92.50 92 GLN A CA 1
ATOM 692 C C . GLN A 1 92 ? -9.332 5.699 7.935 1.00 92.50 92 GLN A C 1
ATOM 694 O O . GLN A 1 92 ? -9.667 6.653 7.240 1.00 92.50 92 GLN A O 1
ATOM 699 N N . THR A 1 93 ? -9.163 4.475 7.433 1.00 88.88 93 THR A N 1
ATOM 700 C CA . THR A 1 93 ? -9.389 4.124 6.023 1.00 88.88 93 THR A CA 1
ATOM 701 C C . THR A 1 93 ? -10.857 3.843 5.685 1.00 88.88 93 THR A C 1
ATOM 703 O O . THR A 1 93 ? -11.144 3.411 4.576 1.00 88.88 93 THR A O 1
ATOM 706 N N . LYS A 1 94 ? -11.789 4.079 6.621 1.00 88.94 94 LYS A N 1
ATOM 707 C CA . LYS A 1 94 ? -13.233 3.810 6.484 1.00 88.94 94 LYS A CA 1
ATOM 708 C C . LYS A 1 94 ? -13.574 2.336 6.193 1.00 88.94 94 LYS A C 1
ATOM 710 O O . LYS A 1 94 ? -14.536 2.044 5.494 1.00 88.94 94 LYS A O 1
ATOM 715 N N . VAL A 1 95 ? -12.796 1.411 6.753 1.00 89.12 95 VAL A N 1
ATOM 716 C CA . VAL A 1 95 ? -12.974 -0.047 6.651 1.00 89.12 95 VAL A CA 1
ATOM 717 C C . VAL A 1 95 ? -13.330 -0.626 8.026 1.00 89.12 95 VAL A C 1
ATOM 719 O O . VAL A 1 95 ? -12.799 -0.195 9.056 1.00 89.12 95 VAL A O 1
ATOM 722 N N . LEU A 1 96 ? -14.217 -1.623 8.055 1.00 90.81 96 LEU A N 1
ATOM 723 C CA . LEU A 1 96 ? -14.561 -2.361 9.273 1.00 90.81 96 LEU A CA 1
ATOM 724 C C . LEU A 1 96 ? -13.456 -3.355 9.660 1.00 90.81 96 LEU A C 1
ATOM 726 O O . LEU A 1 96 ? -12.795 -3.965 8.818 1.00 90.81 96 LEU A O 1
ATOM 730 N N . CYS A 1 97 ? -13.238 -3.518 10.959 1.00 90.94 97 CYS A N 1
ATOM 731 C CA . CYS A 1 97 ? -12.320 -4.498 11.514 1.00 90.94 97 CYS A CA 1
ATOM 732 C C . CYS A 1 97 ? -12.874 -5.909 11.293 1.00 90.94 97 CYS A C 1
ATOM 734 O O . CYS A 1 97 ? -13.968 -6.241 11.735 1.00 90.94 97 CYS A O 1
ATOM 736 N N . ASN A 1 98 ? -12.078 -6.778 10.677 1.00 87.44 98 ASN A N 1
ATOM 737 C CA . ASN A 1 98 ? -12.414 -8.193 10.526 1.00 87.44 98 ASN A CA 1
ATOM 738 C C . ASN A 1 98 ? -11.804 -9.046 11.659 1.00 87.44 98 ASN A C 1
ATOM 740 O O . ASN A 1 98 ? -11.129 -8.541 12.562 1.00 87.44 98 ASN A O 1
ATOM 744 N N . SER A 1 99 ? -12.010 -10.364 11.597 1.00 86.81 99 SER A N 1
ATOM 745 C CA . SER A 1 99 ? -11.488 -11.330 12.578 1.00 86.81 99 SER A CA 1
ATOM 746 C C . SER A 1 99 ? -9.956 -11.363 12.687 1.00 86.81 99 SER A C 1
ATOM 748 O O . SER A 1 99 ? -9.428 -11.812 13.702 1.00 86.81 99 SER A O 1
ATOM 750 N N . ARG A 1 100 ? -9.213 -10.849 11.694 1.00 87.50 100 ARG A N 1
ATOM 751 C CA . ARG A 1 100 ? -7.747 -10.723 11.776 1.00 87.50 100 ARG A CA 1
ATOM 752 C C . ARG A 1 100 ? -7.291 -9.538 12.625 1.00 87.50 100 ARG A C 1
ATOM 754 O O . ARG A 1 100 ? -6.162 -9.554 13.111 1.00 87.50 100 ARG A O 1
ATOM 761 N N . CYS A 1 101 ? -8.138 -8.525 12.812 1.00 89.62 101 CYS A N 1
ATOM 762 C CA . CYS A 1 101 ? -7.867 -7.419 13.731 1.00 89.62 101 CYS A CA 1
ATOM 763 C C . CYS A 1 101 ? -8.051 -7.866 15.181 1.00 89.62 101 CYS A C 1
ATOM 765 O O . CYS A 1 101 ? -7.174 -7.664 16.019 1.00 89.62 101 CYS A O 1
ATOM 767 N N . HIS A 1 102 ? -9.186 -8.505 15.458 1.00 87.19 102 HIS A N 1
ATOM 768 C CA . HIS A 1 102 ? -9.554 -8.978 16.785 1.00 87.19 102 HIS A CA 1
ATOM 769 C C . HIS A 1 102 ? -10.157 -10.375 16.647 1.00 87.19 102 HIS A C 1
ATOM 771 O O . HIS A 1 102 ? -11.185 -10.530 15.993 1.00 87.19 102 HIS A O 1
ATOM 777 N N . HIS A 1 103 ? -9.522 -11.379 17.259 1.00 80.12 103 HIS A N 1
ATOM 778 C CA . HIS A 1 103 ? -10.013 -12.760 17.203 1.00 80.12 103 HIS A CA 1
ATOM 779 C C . HIS A 1 103 ? -11.350 -12.908 17.943 1.00 80.12 103 HIS A C 1
ATOM 781 O O . HIS A 1 103 ? -12.340 -13.327 17.352 1.00 80.12 103 HIS A O 1
ATOM 787 N N . SER A 1 104 ? -11.384 -12.531 19.224 1.00 76.94 104 SER A N 1
ATOM 788 C CA . SER A 1 104 ? -12.541 -12.708 20.118 1.00 76.94 104 SER A CA 1
ATOM 789 C C . SER A 1 104 ? -12.862 -11.474 20.974 1.00 76.94 104 SER A C 1
ATOM 791 O O . SER A 1 104 ? -13.750 -11.519 21.819 1.00 76.94 104 SER A O 1
ATOM 793 N N . GLY A 1 105 ? -12.143 -10.364 20.775 1.00 76.69 105 GLY A N 1
ATOM 794 C CA . GLY A 1 105 ? -12.340 -9.130 21.538 1.00 76.69 105 GLY A CA 1
ATOM 795 C C . GLY A 1 105 ? -13.549 -8.320 21.067 1.00 76.69 105 GLY A C 1
ATOM 796 O O . GLY A 1 105 ? -13.898 -8.332 19.885 1.00 76.69 105 GLY A O 1
ATOM 797 N N . THR A 1 106 ? -14.154 -7.561 21.982 1.00 81.94 106 THR A N 1
ATOM 798 C CA . THR A 1 106 ? -15.186 -6.578 21.642 1.00 81.94 106 THR A CA 1
ATOM 799 C C . THR A 1 106 ? -14.561 -5.413 20.866 1.00 81.94 106 THR A C 1
ATOM 801 O O . THR A 1 106 ? -13.569 -4.798 21.273 1.00 81.94 106 THR A O 1
ATOM 804 N N . CYS A 1 107 ? -15.118 -5.123 19.692 1.00 89.69 107 CYS A N 1
ATOM 805 C CA . CYS A 1 107 ? -14.669 -4.044 18.823 1.00 89.69 107 CYS A CA 1
ATOM 806 C C . CYS A 1 107 ? -15.877 -3.246 18.345 1.00 89.69 107 CYS A C 1
ATOM 808 O O . CYS A 1 107 ? -16.814 -3.821 17.802 1.00 89.69 107 CYS A O 1
ATOM 810 N N . ASP A 1 108 ? -15.826 -1.925 18.514 1.00 90.75 108 ASP A N 1
ATOM 811 C CA . ASP A 1 108 ? -16.914 -1.027 18.105 1.00 90.75 108 ASP A CA 1
ATOM 812 C C . ASP A 1 108 ? -16.915 -0.710 16.600 1.00 90.75 108 ASP A C 1
ATOM 814 O O . ASP A 1 108 ? -17.814 -0.037 16.111 1.00 90.75 108 ASP A O 1
ATOM 818 N N . ASN A 1 109 ? -15.878 -1.125 15.868 1.00 91.00 109 ASN A N 1
ATOM 819 C CA . ASN A 1 109 ? -15.739 -0.910 14.425 1.00 91.00 109 ASN A CA 1
ATOM 820 C C . ASN A 1 109 ? -15.690 -2.259 13.714 1.00 91.00 109 ASN A C 1
ATOM 822 O O . ASN A 1 109 ? -14.735 -2.515 12.992 1.00 91.00 109 ASN A O 1
ATOM 826 N N . LYS A 1 110 ? -16.636 -3.149 14.007 1.00 84.31 110 LYS A N 1
ATOM 827 C CA . LYS A 1 110 ? -16.720 -4.485 13.413 1.00 84.31 110 LYS A CA 1
ATOM 828 C C . LYS A 1 110 ? -17.767 -4.528 12.310 1.00 84.31 110 LYS A C 1
ATOM 830 O O . LYS A 1 110 ? -18.741 -3.756 12.419 1.00 84.31 110 LYS A O 1
#

pLDDT: mean 73.66, std 17.09, range [35.75, 93.31]

Secondary structure (DSSP, 8-state):
--SSSSS-SSSS-S--B---EEETTEEEPS-B-HHHHHTT--S-PPPGGGS--PPPB-HHHHHHHH-TT-SS-S-----SS---STTSHHHHTT----TTT-SSS--S--